Protein AF-A0A6I4HIY8-F1 (afdb_monomer_lite)

Organism: Acinetobacter baumannii (NCBI:txid470)

Sequence (78 aa):
MIDHINMDALSKFFDDIHLNKSEYIYIKAQGEWAFKTQDQSALLAYIVLTGSVYIQINTVEKIIAKAGDIILIPSGKA

Radius of gyration: 13.6 Å; chains: 1; bounding box: 38×22×32 Å

Structure (mmCIF, N/CA/C/O backbone):
data_AF-A0A6I4HIY8-F1
#
_entry.id   AF-A0A6I4HIY8-F1
#
loop_
_atom_site.group_PDB
_atom_site.id
_atom_site.type_symbol
_atom_site.label_atom_id
_atom_site.label_alt_id
_atom_site.label_comp_id
_atom_site.label_asym_id
_atom_site.label_entity_id
_atom_site.label_seq_id
_atom_site.pdbx_PDB_ins_code
_atom_site.Cartn_x
_atom_site.Cartn_y
_atom_site.Cartn_z
_atom_site.occupancy
_atom_site.B_iso_or_equiv
_atom_site.auth_seq_id
_atom_site.auth_comp_id
_atom_site.auth_asym_id
_atom_site.auth_atom_id
_atom_site.pdbx_PDB_model_num
ATOM 1 N N . MET A 1 1 ? -19.676 -14.628 -5.504 1.00 35.69 1 MET A N 1
ATOM 2 C CA . MET A 1 1 ? -19.562 -13.738 -6.672 1.00 35.69 1 MET A CA 1
ATOM 3 C C . MET A 1 1 ? -18.622 -12.630 -6.248 1.00 35.69 1 MET A C 1
ATOM 5 O O . MET A 1 1 ? -19.034 -11.748 -5.514 1.00 35.69 1 MET A O 1
ATOM 9 N N . ILE A 1 2 ? -17.325 -12.820 -6.495 1.00 40.47 2 ILE A N 1
ATOM 10 C CA . ILE A 1 2 ? -16.329 -11.779 -6.231 1.00 40.47 2 ILE A CA 1
ATOM 11 C C . ILE A 1 2 ? -16.478 -10.833 -7.410 1.00 40.47 2 ILE A C 1
ATOM 13 O O . ILE A 1 2 ? -16.296 -11.269 -8.546 1.00 40.47 2 ILE A O 1
ATOM 17 N N . ASP A 1 3 ? -16.920 -9.608 -7.145 1.00 45.47 3 ASP A N 1
ATOM 18 C CA . ASP A 1 3 ? -17.013 -8.583 -8.172 1.00 45.47 3 ASP A CA 1
ATOM 19 C C . ASP A 1 3 ? -15.673 -8.497 -8.897 1.00 45.47 3 ASP A C 1
ATOM 21 O O . ASP A 1 3 ? -14.615 -8.386 -8.271 1.00 45.47 3 ASP A O 1
ATOM 25 N N . HIS A 1 4 ? -15.740 -8.582 -10.225 1.00 46.69 4 HIS A N 1
ATOM 26 C CA . HIS A 1 4 ? -14.686 -8.151 -11.127 1.00 46.69 4 HIS A CA 1
ATOM 27 C C . HIS A 1 4 ? -14.423 -6.660 -10.850 1.00 46.69 4 HIS A C 1
ATOM 29 O O . HIS A 1 4 ? -14.862 -5.785 -11.594 1.00 46.69 4 HIS A O 1
ATOM 35 N N . ILE A 1 5 ? -13.682 -6.339 -9.786 1.00 50.94 5 ILE A N 1
ATOM 36 C CA . ILE A 1 5 ? -12.771 -5.201 -9.853 1.00 50.94 5 ILE A CA 1
ATOM 37 C C . ILE A 1 5 ? -11.939 -5.513 -11.083 1.00 50.94 5 ILE A C 1
ATOM 39 O O . ILE A 1 5 ? -11.237 -6.521 -11.108 1.00 50.94 5 ILE A O 1
ATOM 43 N N . ASN A 1 6 ? -12.186 -4.739 -12.133 1.00 50.78 6 ASN A N 1
ATOM 44 C CA . ASN A 1 6 ? -11.757 -4.987 -13.494 1.00 50.78 6 ASN A CA 1
ATOM 45 C C . ASN A 1 6 ? -10.263 -5.333 -13.500 1.00 50.78 6 ASN A C 1
ATOM 47 O O . ASN A 1 6 ? -9.421 -4.439 -13.408 1.00 50.78 6 ASN A O 1
ATOM 51 N N . MET A 1 7 ? -9.951 -6.633 -13.525 1.00 52.91 7 MET A N 1
ATOM 52 C CA . MET A 1 7 ? -8.586 -7.157 -13.479 1.00 52.91 7 MET A CA 1
ATOM 53 C C . MET A 1 7 ? -7.765 -6.502 -14.599 1.00 52.91 7 MET A C 1
ATOM 55 O O . MET A 1 7 ? -6.611 -6.159 -14.397 1.00 52.91 7 MET A O 1
ATOM 59 N N . ASP A 1 8 ? -8.438 -6.155 -15.697 1.00 62.41 8 ASP A N 1
ATOM 60 C CA . ASP A 1 8 ? -7.928 -5.422 -16.849 1.00 62.41 8 ASP A CA 1
ATOM 61 C C . ASP A 1 8 ? -7.413 -4.016 -16.519 1.00 62.41 8 ASP A C 1
ATOM 63 O O . ASP A 1 8 ? -6.395 -3.604 -17.059 1.00 62.41 8 ASP A O 1
ATOM 67 N N . ALA A 1 9 ? -8.075 -3.253 -15.644 1.00 64.12 9 ALA A N 1
ATOM 68 C CA . ALA A 1 9 ? -7.657 -1.881 -15.342 1.00 64.12 9 ALA A CA 1
ATOM 69 C C . ALA A 1 9 ? -6.404 -1.859 -14.463 1.00 64.12 9 ALA A C 1
ATOM 71 O O . ALA A 1 9 ? -5.507 -1.042 -14.668 1.00 64.12 9 ALA A O 1
ATOM 72 N N . LEU A 1 10 ? -6.341 -2.779 -13.501 1.00 65.56 10 LEU A N 1
ATOM 73 C CA . LEU A 1 10 ? -5.208 -2.886 -12.601 1.00 65.56 10 LEU A CA 1
ATOM 74 C C . LEU A 1 10 ? -4.007 -3.550 -13.285 1.00 65.56 10 LEU A C 1
ATOM 76 O O . LEU A 1 10 ? -2.896 -3.039 -13.181 1.00 65.56 10 LEU A O 1
ATOM 80 N N . SER A 1 11 ? -4.234 -4.622 -14.047 1.00 61.75 11 SER A N 1
ATOM 81 C CA . SER A 1 11 ? -3.203 -5.233 -14.890 1.00 61.75 11 SER A CA 1
ATOM 82 C C . SER A 1 11 ? -2.648 -4.234 -15.904 1.00 61.75 11 SER A C 1
ATOM 84 O O . SER A 1 11 ? -1.435 -4.106 -16.003 1.00 61.75 11 SER A O 1
ATOM 86 N N . LYS A 1 12 ? -3.502 -3.444 -16.569 1.00 68.19 12 LYS A N 1
ATOM 87 C CA . LYS A 1 12 ? -3.051 -2.419 -17.521 1.00 68.19 12 LYS A CA 1
ATOM 88 C C . LYS A 1 12 ? -2.254 -1.296 -16.856 1.00 68.19 12 LYS A C 1
ATOM 90 O O . LYS A 1 12 ? -1.238 -0.879 -17.394 1.00 68.19 12 LYS A O 1
ATOM 95 N N . PHE A 1 13 ? -2.672 -0.839 -15.674 1.00 70.38 13 PHE A N 1
ATOM 96 C CA . PHE A 1 13 ? -1.896 0.125 -14.890 1.00 70.38 13 PHE A CA 1
ATOM 97 C C . PHE A 1 13 ? -0.498 -0.414 -14.552 1.00 70.38 13 PHE A C 1
ATOM 99 O O . PHE A 1 13 ? 0.482 0.317 -14.654 1.00 70.38 13 PHE A O 1
ATOM 106 N N . PHE A 1 14 ? -0.382 -1.693 -14.185 1.00 64.12 14 PHE A N 1
ATOM 107 C CA . PHE A 1 14 ? 0.914 -2.302 -13.883 1.00 64.12 14 PHE A CA 1
ATOM 108 C C . PHE A 1 14 ? 1.786 -2.537 -15.122 1.00 64.12 14 PHE A C 1
ATOM 110 O O . PHE A 1 14 ? 2.997 -2.316 -15.041 1.00 64.12 14 PHE A O 1
ATOM 117 N N . ASP A 1 15 ? 1.188 -2.915 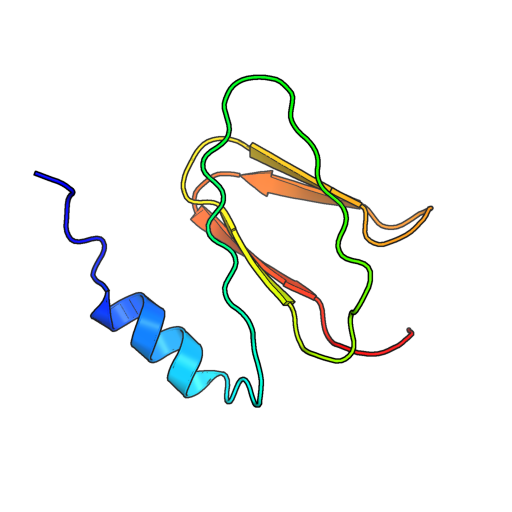-16.254 1.00 64.56 15 ASP A N 1
ATOM 118 C CA . ASP A 1 15 ? 1.884 -3.027 -17.542 1.00 64.56 15 ASP A CA 1
ATOM 119 C C . ASP A 1 15 ? 2.457 -1.667 -17.980 1.00 64.56 15 ASP A C 1
ATOM 121 O O . ASP A 1 15 ? 3.621 -1.575 -18.386 1.00 64.56 15 ASP A O 1
ATOM 125 N N . ASP A 1 16 ? 1.678 -0.592 -17.819 1.00 64.88 16 ASP A N 1
ATOM 126 C CA . ASP A 1 16 ? 2.095 0.774 -18.158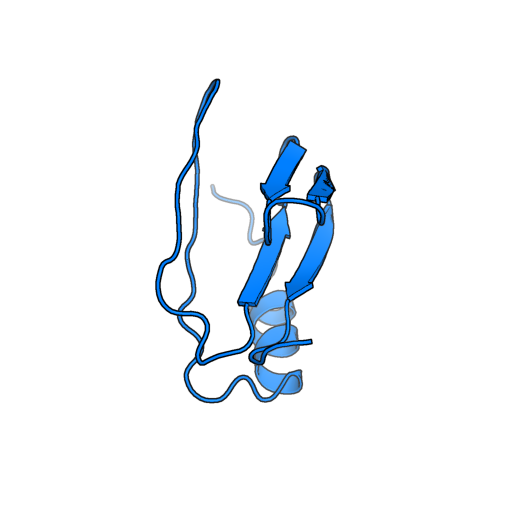 1.00 64.88 16 ASP A CA 1
ATOM 127 C C . ASP A 1 16 ? 3.247 1.277 -17.263 1.00 64.88 16 ASP A C 1
ATOM 129 O O . ASP A 1 16 ? 4.073 2.075 -17.712 1.00 64.88 16 ASP A O 1
ATOM 133 N N . ILE A 1 17 ? 3.367 0.791 -16.019 1.00 65.56 17 ILE A N 1
ATOM 134 C CA . ILE A 1 17 ? 4.423 1.218 -15.077 1.00 65.56 17 ILE A CA 1
ATOM 135 C C . ILE A 1 17 ? 5.771 0.508 -15.331 1.00 65.56 17 ILE A C 1
ATOM 137 O O . ILE A 1 17 ? 6.770 0.851 -14.703 1.00 65.56 17 ILE A O 1
ATOM 141 N N . HIS A 1 18 ? 5.874 -0.412 -16.301 1.00 60.34 18 HIS A N 1
ATOM 142 C CA . HIS A 1 18 ? 7.144 -1.068 -16.681 1.00 60.34 18 HIS A CA 1
ATOM 143 C C . HIS A 1 18 ? 7.915 -1.648 -15.474 1.00 60.34 18 HIS A C 1
ATOM 145 O O . HIS A 1 18 ? 9.142 -1.547 -15.347 1.00 60.34 18 HIS A O 1
ATOM 151 N N . LEU A 1 19 ? 7.157 -2.265 -14.568 1.00 60.97 19 LEU A N 1
ATOM 152 C CA . LEU A 1 19 ? 7.618 -2.910 -13.345 1.00 60.97 19 LEU A CA 1
ATOM 153 C C . LEU A 1 19 ? 8.457 -4.164 -13.656 1.00 60.97 19 LEU A C 1
ATOM 155 O O . LEU A 1 19 ? 7.989 -5.300 -13.606 1.00 60.97 19 LEU A O 1
ATOM 159 N N . ASN A 1 20 ? 9.725 -3.975 -14.018 1.00 49.47 20 ASN A N 1
ATOM 160 C CA . ASN A 1 20 ? 10.649 -5.080 -14.256 1.00 49.47 20 ASN A CA 1
ATOM 161 C C . ASN A 1 20 ? 10.942 -5.814 -12.930 1.00 49.47 20 ASN A C 1
ATOM 163 O O . ASN A 1 20 ? 11.579 -5.252 -12.044 1.00 49.47 20 ASN A O 1
ATOM 167 N N . LYS A 1 21 ? 10.519 -7.085 -12.830 1.00 56.09 21 LYS A N 1
ATOM 168 C CA . LYS A 1 21 ? 10.676 -7.985 -11.660 1.00 56.09 21 LYS A CA 1
ATOM 169 C C . LYS A 1 21 ? 9.875 -7.601 -10.404 1.00 56.09 21 LYS A C 1
ATOM 171 O O . LYS A 1 21 ? 10.371 -7.760 -9.292 1.00 56.09 21 LYS A O 1
ATOM 176 N N . SER A 1 22 ? 8.643 -7.128 -10.554 1.00 58.25 22 SER A N 1
ATOM 177 C CA . SER A 1 22 ? 7.794 -6.858 -9.388 1.00 58.25 22 SER A CA 1
ATOM 178 C C . SER A 1 22 ? 7.038 -8.094 -8.914 1.00 58.25 22 SER A C 1
ATOM 180 O O . SER A 1 22 ? 6.312 -8.730 -9.674 1.00 58.25 22 SER A O 1
ATOM 182 N N . GLU A 1 23 ? 7.189 -8.409 -7.630 1.00 59.97 23 GLU A N 1
ATOM 1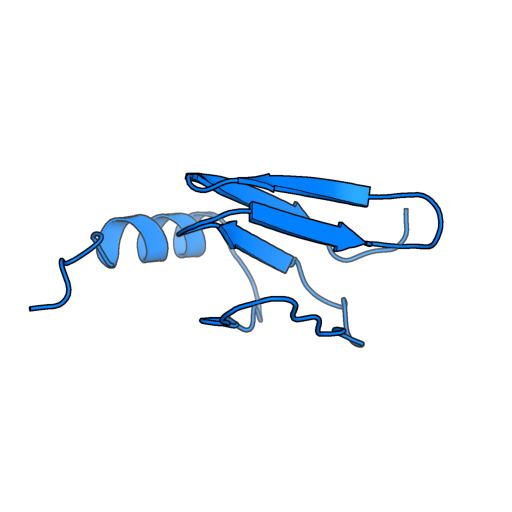83 C CA . GLU A 1 23 ? 6.356 -9.387 -6.938 1.00 59.97 23 GLU A CA 1
ATOM 184 C C . GLU A 1 23 ? 5.085 -8.707 -6.416 1.00 59.97 23 GLU A C 1
ATOM 186 O O . GLU A 1 23 ? 5.136 -7.635 -5.809 1.00 59.97 23 GLU A O 1
ATOM 191 N N .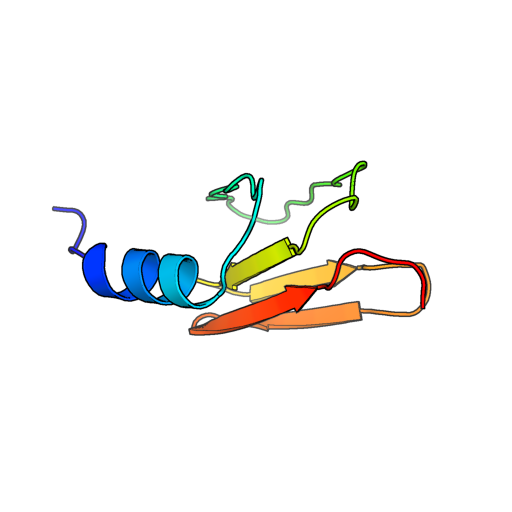 TYR A 1 24 ? 3.931 -9.334 -6.653 1.00 66.88 24 TYR A N 1
ATOM 192 C CA . TYR A 1 24 ? 2.649 -8.857 -6.145 1.00 66.88 24 TYR A CA 1
ATOM 193 C C . TYR A 1 24 ? 2.286 -9.588 -4.855 1.00 66.88 24 TYR A C 1
ATOM 195 O O . TYR A 1 24 ? 2.179 -10.815 -4.833 1.00 66.88 24 TYR A O 1
ATOM 203 N N . ILE A 1 25 ? 2.046 -8.829 -3.787 1.00 68.25 25 ILE A N 1
ATOM 204 C CA . ILE A 1 25 ? 1.608 -9.372 -2.502 1.00 68.25 25 ILE A CA 1
ATOM 205 C C . ILE A 1 25 ? 0.180 -8.896 -2.236 1.00 68.25 25 ILE A C 1
ATOM 207 O O . ILE A 1 25 ? -0.058 -7.729 -1.929 1.00 68.25 25 ILE A O 1
ATOM 211 N N . TYR A 1 26 ? -0.776 -9.820 -2.327 1.00 73.81 26 TYR A N 1
ATOM 212 C CA . TYR A 1 26 ? -2.148 -9.588 -1.884 1.00 73.81 26 TYR A CA 1
ATOM 213 C C . TYR A 1 26 ? -2.280 -9.912 -0.400 1.00 73.81 26 TYR A C 1
ATOM 215 O O . TYR A 1 26 ? -2.017 -11.042 0.015 1.00 73.81 26 TYR A O 1
ATOM 223 N N . ILE A 1 27 ? -2.740 -8.948 0.398 1.00 74.62 27 ILE A N 1
ATOM 224 C CA . ILE A 1 27 ? -2.942 -9.153 1.832 1.00 74.62 27 ILE A CA 1
ATOM 225 C C . ILE A 1 27 ? -4.389 -8.864 2.202 1.00 74.62 27 ILE A C 1
ATOM 227 O O . ILE A 1 27 ? -4.874 -7.741 2.084 1.00 74.62 27 ILE A O 1
ATOM 231 N N . LYS A 1 28 ? -5.064 -9.897 2.708 1.00 79.31 28 LYS A N 1
ATOM 232 C CA . LYS A 1 28 ? -6.373 -9.799 3.348 1.00 79.31 28 LYS A CA 1
ATOM 233 C C . LYS A 1 28 ? -6.223 -10.189 4.809 1.00 79.31 28 LYS A C 1
ATOM 235 O O . LYS A 1 28 ? -6.282 -11.366 5.153 1.00 79.31 28 LYS A O 1
ATOM 240 N N . ALA A 1 29 ? -6.015 -9.195 5.655 1.00 77.12 29 ALA A N 1
ATOM 241 C CA . ALA A 1 29 ? -5.879 -9.382 7.089 1.00 77.12 29 ALA A CA 1
ATOM 242 C C . ALA A 1 29 ? -7.114 -8.857 7.838 1.00 77.12 29 ALA A C 1
ATOM 244 O O . ALA A 1 29 ? -7.915 -8.098 7.291 1.00 77.12 29 ALA A O 1
ATOM 245 N N . GLN A 1 30 ? -7.290 -9.302 9.081 1.00 78.44 30 GLN A N 1
ATOM 246 C CA . GLN A 1 30 ? -8.380 -8.896 9.969 1.00 78.44 30 GLN A CA 1
ATOM 247 C C . GLN A 1 30 ? -7.798 -8.464 11.316 1.00 78.44 30 GLN A C 1
ATOM 249 O O . GLN A 1 30 ? -6.859 -9.092 11.800 1.00 78.44 30 GLN A O 1
ATOM 254 N N . GLY A 1 31 ? -8.377 -7.429 11.928 1.00 81.69 31 GLY A N 1
ATOM 255 C CA . GLY A 1 31 ? -7.886 -6.876 13.193 1.00 81.69 31 GLY A CA 1
ATOM 256 C C . GLY A 1 31 ? -6.548 -6.146 13.044 1.00 81.69 31 GLY A C 1
ATOM 257 O O . GLY A 1 31 ? -6.246 -5.608 11.981 1.00 81.69 31 GLY A O 1
ATOM 258 N N . GLU A 1 32 ? -5.759 -6.126 14.116 1.00 81.06 32 GLU A N 1
ATOM 259 C CA . GLU A 1 32 ? -4.415 -5.540 14.133 1.00 81.06 32 GLU A CA 1
ATOM 260 C C . GLU A 1 32 ? -3.410 -6.525 13.522 1.00 81.06 32 GLU A C 1
ATOM 262 O O . GLU A 1 32 ? -3.209 -7.626 14.039 1.00 81.06 32 GLU A O 1
ATOM 267 N N . TRP A 1 33 ? -2.776 -6.143 12.414 1.00 86.38 33 TRP A N 1
ATOM 268 C CA . TRP A 1 33 ? -1.835 -6.992 11.686 1.00 86.38 33 TRP A CA 1
ATOM 269 C C . TRP A 1 33 ? -0.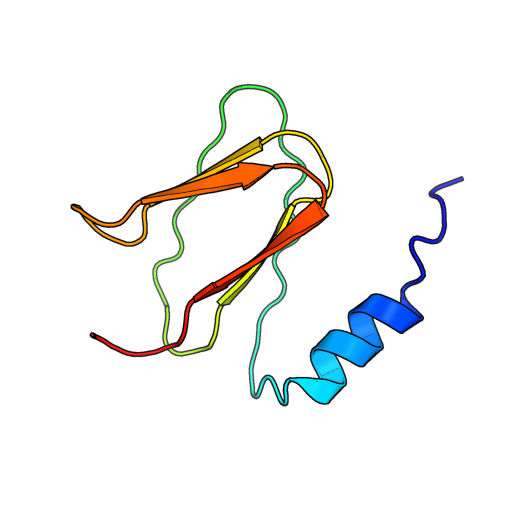640 -6.183 11.182 1.00 86.38 33 TRP A C 1
ATOM 271 O O . TRP A 1 33 ? -0.748 -4.990 10.904 1.00 86.38 33 TRP A O 1
ATOM 281 N N . ALA A 1 34 ? 0.507 -6.845 11.044 1.00 86.25 34 ALA A N 1
ATOM 282 C CA . ALA A 1 34 ? 1.715 -6.241 10.499 1.00 86.25 34 ALA A CA 1
ATOM 283 C C . ALA A 1 34 ? 2.583 -7.294 9.803 1.00 86.25 34 ALA A C 1
ATOM 285 O O . ALA A 1 34 ? 2.599 -8.463 10.187 1.00 86.25 34 ALA A O 1
ATOM 286 N N . PHE A 1 35 ? 3.338 -6.863 8.797 1.00 83.94 35 PHE A N 1
ATOM 287 C CA . PHE A 1 35 ? 4.358 -7.657 8.117 1.00 83.94 35 PHE A CA 1
ATOM 288 C C . PHE A 1 35 ? 5.542 -6.756 7.758 1.00 83.94 35 PHE A C 1
ATOM 290 O O . PHE A 1 35 ? 5.426 -5.530 7.765 1.00 83.94 35 PHE A O 1
ATOM 297 N N . LYS A 1 36 ? 6.692 -7.362 7.460 1.00 83.56 36 LYS A N 1
ATOM 298 C CA . LYS A 1 36 ? 7.911 -6.646 7.079 1.00 83.56 36 LYS A CA 1
ATOM 299 C C . LYS A 1 36 ? 8.498 -7.266 5.820 1.00 83.56 36 LYS A C 1
ATOM 301 O O . LYS A 1 36 ? 8.749 -8.468 5.794 1.00 83.56 36 LYS A O 1
ATOM 306 N N . THR A 1 37 ? 8.773 -6.442 4.818 1.00 76.56 37 THR A N 1
ATOM 307 C CA . THR A 1 37 ? 9.539 -6.828 3.629 1.00 76.56 37 THR A CA 1
ATOM 308 C C . THR A 1 37 ? 11.018 -6.497 3.856 1.00 76.56 37 THR A C 1
ATOM 310 O O . THR A 1 37 ? 11.347 -5.447 4.411 1.00 76.56 37 THR A O 1
ATOM 313 N N . GLN A 1 38 ? 11.920 -7.428 3.528 1.00 64.62 38 GLN A N 1
ATOM 314 C CA . GLN A 1 38 ? 13.368 -7.262 3.753 1.00 64.62 38 GLN A CA 1
ATOM 315 C C . GLN A 1 38 ? 14.139 -6.869 2.491 1.00 64.62 38 GLN A C 1
ATOM 317 O O . GLN A 1 38 ? 15.182 -6.232 2.610 1.00 64.62 38 GLN A O 1
ATOM 322 N N . ASP A 1 39 ? 13.628 -7.205 1.307 1.00 63.75 39 ASP A N 1
ATOM 323 C CA . ASP A 1 39 ? 14.247 -6.857 0.031 1.00 63.75 39 ASP A CA 1
ATOM 324 C C . ASP A 1 39 ? 13.440 -5.738 -0.645 1.00 63.75 39 ASP A C 1
ATOM 326 O O . ASP A 1 39 ? 12.232 -5.865 -0.842 1.00 63.75 39 ASP A O 1
ATOM 330 N N . GLN A 1 40 ? 14.099 -4.613 -0.932 1.00 63.62 40 GLN A N 1
ATOM 331 C CA . GLN A 1 40 ? 13.533 -3.456 -1.643 1.00 63.62 40 GLN A CA 1
ATOM 332 C C . GLN A 1 40 ? 14.364 -3.130 -2.893 1.00 63.62 40 GLN A C 1
ATOM 334 O O . GLN A 1 40 ? 14.538 -1.971 -3.269 1.00 63.62 40 GLN A O 1
ATOM 339 N N . SER A 1 41 ? 14.926 -4.156 -3.533 1.00 65.19 41 SER A N 1
ATOM 340 C CA . SER A 1 41 ? 15.664 -4.008 -4.792 1.00 65.19 41 SER A CA 1
ATOM 341 C C . SER A 1 41 ? 14.784 -3.606 -5.989 1.00 65.19 41 SER A C 1
ATOM 343 O O . SER A 1 41 ? 15.328 -3.284 -7.044 1.00 65.19 41 SER A O 1
ATOM 345 N N . ALA A 1 42 ? 13.454 -3.562 -5.826 1.00 70.69 42 ALA A N 1
ATOM 346 C CA . ALA A 1 42 ? 12.472 -3.188 -6.848 1.00 70.69 42 ALA A CA 1
ATOM 347 C C . ALA A 1 42 ? 11.404 -2.200 -6.323 1.00 70.69 42 ALA A C 1
ATOM 349 O O . ALA A 1 42 ? 11.222 -2.051 -5.113 1.00 70.69 42 ALA A O 1
ATOM 350 N N . LEU A 1 43 ? 10.720 -1.504 -7.245 1.00 75.38 43 LEU A N 1
ATOM 351 C CA . LEU A 1 43 ? 9.600 -0.602 -6.940 1.00 75.38 43 LEU A CA 1
ATOM 352 C C . LEU A 1 43 ? 8.485 -1.384 -6.233 1.00 75.38 43 LEU A C 1
ATOM 354 O O . LEU A 1 43 ? 7.993 -2.381 -6.768 1.00 75.38 43 LEU A O 1
ATOM 358 N N . LEU A 1 44 ? 8.060 -0.908 -5.060 1.00 79.19 44 LEU A N 1
ATOM 359 C CA . LEU A 1 44 ? 6.906 -1.453 -4.348 1.00 79.19 44 LEU A CA 1
ATOM 360 C C . LEU A 1 44 ? 5.662 -0.628 -4.667 1.00 79.19 44 LEU A C 1
ATOM 362 O O . LEU A 1 44 ? 5.669 0.593 -4.527 1.00 79.19 44 LEU A O 1
ATOM 366 N N . ALA A 1 45 ? 4.581 -1.303 -5.047 1.00 79.81 45 ALA A N 1
ATOM 367 C CA . ALA A 1 45 ? 3.282 -0.689 -5.282 1.00 79.81 45 ALA A CA 1
ATOM 368 C C . ALA A 1 45 ? 2.244 -1.292 -4.327 1.00 79.81 45 ALA A C 1
ATOM 370 O O . ALA A 1 45 ? 1.908 -2.472 -4.430 1.00 79.81 45 ALA A O 1
ATOM 371 N N . TYR A 1 46 ? 1.728 -0.485 -3.403 1.00 83.56 46 TYR A N 1
ATOM 372 C CA . TYR A 1 46 ? 0.641 -0.864 -2.504 1.00 83.56 46 TYR A CA 1
ATOM 373 C C . TYR A 1 46 ? -0.672 -0.272 -2.984 1.00 83.56 46 TYR A C 1
ATOM 375 O O . TYR A 1 46 ? -0.739 0.899 -3.346 1.00 83.56 46 TYR A O 1
ATOM 383 N N . ILE A 1 47 ? -1.729 -1.076 -2.931 1.00 85.25 47 ILE A N 1
ATOM 384 C CA . ILE A 1 47 ? -3.085 -0.654 -3.273 1.00 85.25 47 ILE A CA 1
ATOM 385 C C . ILE A 1 47 ? -3.986 -1.035 -2.117 1.00 85.25 47 ILE A C 1
ATOM 387 O O . ILE A 1 47 ? -4.129 -2.216 -1.788 1.00 85.25 47 ILE A O 1
ATOM 391 N N . VAL A 1 48 ? -4.589 -0.036 -1.485 1.00 87.25 48 VAL A N 1
ATOM 392 C CA . VAL A 1 48 ? -5.473 -0.267 -0.346 1.00 87.25 48 VAL A CA 1
ATOM 393 C C . VAL A 1 48 ? -6.879 -0.490 -0.876 1.00 87.25 48 VAL A C 1
ATOM 395 O O . VAL A 1 48 ? -7.554 0.439 -1.308 1.00 87.25 48 VAL A O 1
ATOM 398 N N . LEU A 1 49 ? -7.336 -1.738 -0.852 1.00 85.19 49 LEU A N 1
ATOM 399 C CA . LEU A 1 49 ? -8.670 -2.080 -1.351 1.00 85.19 49 LEU A CA 1
ATOM 400 C C . LEU A 1 49 ? -9.765 -1.792 -0.318 1.00 85.19 49 LEU A C 1
ATOM 402 O O . LEU A 1 49 ? -10.865 -1.383 -0.676 1.00 85.19 49 LEU A O 1
ATOM 406 N N . THR A 1 50 ? -9.473 -1.994 0.969 1.00 87.31 50 THR A N 1
ATOM 407 C CA . THR A 1 50 ? -10.435 -1.823 2.067 1.00 87.31 50 THR A CA 1
ATOM 408 C C . THR A 1 50 ? -9.732 -1.420 3.358 1.00 87.31 50 THR A C 1
ATOM 410 O O . THR A 1 50 ? -8.625 -1.889 3.619 1.00 87.31 50 THR A O 1
ATOM 413 N N . GLY A 1 51 ? -10.406 -0.642 4.208 1.00 89.50 51 GLY A N 1
ATOM 414 C CA . GLY A 1 51 ? -9.874 -0.233 5.510 1.00 89.50 51 GLY A CA 1
ATOM 415 C C . GLY A 1 51 ? -8.764 0.811 5.394 1.00 89.50 51 GLY A C 1
ATOM 416 O O . GLY A 1 51 ? -8.784 1.645 4.485 1.00 89.50 51 GLY A O 1
ATOM 417 N N . SER A 1 52 ? -7.816 0.754 6.327 1.00 89.44 52 SER A N 1
ATOM 418 C CA . SER A 1 52 ? -6.669 1.658 6.396 1.00 89.44 52 SER A CA 1
ATOM 419 C C . SER A 1 52 ? -5.399 0.876 6.690 1.00 89.44 52 SER A C 1
ATOM 421 O O . SER A 1 52 ? -5.436 -0.147 7.374 1.00 89.44 52 SER A O 1
ATOM 423 N N . VAL A 1 53 ? -4.273 1.378 6.197 1.00 89.81 53 VAL A N 1
ATOM 424 C CA . VAL A 1 53 ? -2.948 0.810 6.437 1.00 89.81 53 VAL A CA 1
ATOM 425 C C . VAL A 1 53 ? -2.008 1.883 6.963 1.00 89.81 53 VAL A C 1
ATOM 427 O O . VAL A 1 53 ? -2.091 3.055 6.590 1.00 89.81 53 VAL A O 1
ATOM 430 N N . TYR A 1 54 ? -1.091 1.453 7.820 1.00 91.38 54 TYR A N 1
ATOM 431 C CA . TYR A 1 54 ? 0.050 2.237 8.258 1.00 91.38 54 TYR A CA 1
ATOM 432 C C . TYR A 1 54 ? 1.312 1.567 7.722 1.00 91.38 54 TYR A C 1
ATOM 434 O O . TYR A 1 54 ? 1.601 0.416 8.051 1.00 91.38 54 TYR A O 1
ATOM 442 N N . ILE A 1 55 ? 2.048 2.278 6.874 1.00 87.94 55 ILE A N 1
ATOM 443 C CA . ILE A 1 55 ? 3.282 1.793 6.260 1.00 87.94 55 ILE A CA 1
ATOM 444 C C . ILE A 1 55 ? 4.435 2.582 6.860 1.00 87.94 55 ILE A C 1
ATOM 446 O O . ILE A 1 55 ? 4.492 3.806 6.750 1.00 87.94 55 ILE A O 1
ATOM 450 N N . GLN A 1 56 ? 5.366 1.871 7.483 1.00 88.69 56 GLN A N 1
ATOM 451 C CA . GLN A 1 56 ? 6.599 2.451 7.990 1.00 88.69 56 GLN A CA 1
ATOM 452 C C . GLN A 1 56 ? 7.751 2.078 7.057 1.00 88.69 56 GLN A C 1
ATOM 454 O O . GLN A 1 56 ? 8.110 0.906 6.958 1.00 88.69 56 GLN A O 1
ATOM 459 N N . ILE A 1 57 ? 8.324 3.074 6.382 1.00 83.38 57 ILE A N 1
ATOM 460 C CA . ILE A 1 57 ? 9.417 2.874 5.417 1.00 83.38 57 ILE A CA 1
ATOM 461 C C . ILE A 1 57 ? 10.754 2.783 6.157 1.00 83.38 57 ILE A C 1
ATOM 463 O O . ILE A 1 57 ? 11.562 1.889 5.915 1.00 83.38 57 ILE A O 1
ATOM 467 N N . ASN A 1 58 ? 10.969 3.688 7.110 1.00 80.38 58 ASN A N 1
ATOM 468 C CA . ASN A 1 58 ? 12.131 3.714 7.992 1.00 80.38 58 ASN A CA 1
ATOM 469 C C . ASN A 1 58 ? 11.719 4.247 9.377 1.00 80.38 58 ASN A C 1
ATOM 471 O O . ASN A 1 58 ? 10.543 4.246 9.736 1.00 80.38 58 ASN A O 1
ATOM 475 N N . THR A 1 59 ? 12.665 4.638 10.227 1.00 81.12 59 THR A N 1
ATOM 476 C CA . THR A 1 59 ? 12.350 5.131 11.579 1.00 81.12 59 THR A CA 1
ATOM 477 C C . THR A 1 59 ? 11.591 6.462 11.589 1.00 81.12 59 THR A C 1
ATOM 479 O O . THR A 1 59 ? 10.947 6.768 12.593 1.00 81.12 59 THR A O 1
ATOM 482 N N . VAL A 1 60 ? 11.631 7.229 10.496 1.00 81.12 60 VAL A N 1
ATOM 483 C CA . VAL A 1 60 ? 11.087 8.592 10.411 1.00 81.12 60 VAL A CA 1
ATOM 484 C C . VAL A 1 60 ? 9.893 8.661 9.460 1.00 81.12 60 VAL A C 1
ATOM 486 O O . VAL A 1 60 ? 8.874 9.262 9.795 1.00 81.12 60 VAL A O 1
ATOM 489 N N . GLU A 1 61 ? 9.988 8.015 8.301 1.00 86.88 61 GLU A N 1
ATOM 490 C CA . GLU A 1 61 ? 8.992 8.096 7.237 1.00 86.88 61 GLU A CA 1
ATOM 491 C C . GLU A 1 61 ? 7.864 7.087 7.419 1.00 86.88 61 GLU A C 1
ATOM 493 O O . GLU A 1 61 ? 8.068 5.872 7.551 1.00 86.88 61 GLU A O 1
ATOM 498 N N . LYS A 1 62 ? 6.649 7.636 7.418 1.00 90.31 62 LYS A N 1
ATOM 499 C CA . LYS A 1 62 ? 5.405 6.931 7.701 1.00 90.31 62 LYS A CA 1
ATOM 500 C C . LYS A 1 62 ? 4.337 7.399 6.731 1.00 90.31 62 LYS A C 1
ATOM 502 O O . LYS A 1 62 ? 4.191 8.598 6.501 1.00 90.31 62 LYS A O 1
ATOM 507 N N . ILE A 1 63 ? 3.569 6.452 6.215 1.00 90.19 63 ILE A N 1
ATOM 508 C CA . ILE A 1 63 ? 2.447 6.706 5.318 1.00 90.19 63 ILE A CA 1
ATOM 509 C C . ILE A 1 63 ? 1.195 6.108 5.952 1.00 90.19 63 ILE A C 1
ATOM 511 O O . ILE A 1 63 ? 1.184 4.941 6.342 1.00 90.19 63 ILE A O 1
ATOM 515 N N . ILE A 1 64 ? 0.143 6.918 6.050 1.00 92.50 64 ILE A N 1
ATOM 516 C CA . ILE A 1 64 ? -1.205 6.456 6.382 1.00 92.50 64 ILE A CA 1
ATOM 517 C C . ILE A 1 64 ? -2.005 6.513 5.091 1.00 92.50 64 ILE A C 1
ATOM 519 O O . ILE A 1 64 ? -2.102 7.575 4.479 1.00 92.50 64 ILE A O 1
ATOM 523 N N . ALA A 1 65 ? -2.564 5.378 4.696 1.00 90.75 65 ALA A N 1
ATOM 524 C CA . ALA A 1 65 ? -3.375 5.263 3.497 1.00 90.75 65 ALA A CA 1
ATOM 525 C C . ALA A 1 65 ? -4.701 4.571 3.814 1.00 90.75 65 ALA A C 1
ATOM 527 O O . ALA A 1 65 ? -4.799 3.773 4.751 1.00 90.75 65 ALA A O 1
ATOM 528 N N . LYS A 1 66 ? -5.728 4.887 3.035 1.00 92.94 66 LYS A N 1
ATOM 529 C CA . LYS A 1 66 ? -7.091 4.362 3.162 1.00 92.94 66 LYS A CA 1
ATOM 530 C C . LYS A 1 66 ? -7.544 3.726 1.855 1.00 92.94 66 LYS A C 1
ATOM 532 O O . LYS A 1 66 ? -6.896 3.872 0.824 1.00 92.94 66 LYS A O 1
ATOM 537 N N . ALA A 1 67 ? -8.676 3.032 1.905 1.00 90.31 67 ALA A N 1
ATOM 538 C CA . ALA A 1 67 ? -9.295 2.428 0.731 1.00 90.31 67 ALA A CA 1
ATOM 539 C C . ALA A 1 67 ? -9.350 3.400 -0.467 1.00 90.31 67 ALA A C 1
ATOM 541 O O . ALA A 1 67 ? -9.862 4.515 -0.344 1.00 90.31 67 ALA A O 1
ATOM 542 N N . GLY A 1 68 ? -8.832 2.949 -1.610 1.00 86.06 68 GLY A N 1
ATOM 543 C CA . GLY A 1 68 ? -8.704 3.716 -2.849 1.00 86.06 68 GLY A CA 1
ATOM 544 C C . GLY A 1 68 ? -7.315 4.316 -3.093 1.00 86.06 68 GLY A C 1
ATOM 545 O O . GLY A 1 68 ? -7.014 4.654 -4.235 1.00 86.06 68 GLY A O 1
ATOM 546 N N . ASP A 1 69 ? -6.458 4.412 -2.074 1.00 87.69 69 ASP A N 1
ATOM 547 C CA . ASP A 1 69 ? -5.113 4.965 -2.234 1.00 87.69 69 ASP A CA 1
ATOM 548 C C . ASP A 1 69 ? -4.157 3.957 -2.897 1.00 87.69 69 ASP A C 1
ATOM 550 O O . ASP A 1 69 ? -4.162 2.756 -2.593 1.00 87.69 69 ASP A O 1
ATOM 554 N N . ILE A 1 70 ? -3.291 4.481 -3.770 1.00 85.69 70 ILE A N 1
ATOM 555 C CA . ILE A 1 70 ? -2.162 3.766 -4.375 1.00 85.69 70 ILE A CA 1
ATOM 556 C C . ILE A 1 70 ? -0.871 4.420 -3.883 1.00 85.69 70 ILE A C 1
ATOM 558 O O . ILE A 1 70 ? -0.697 5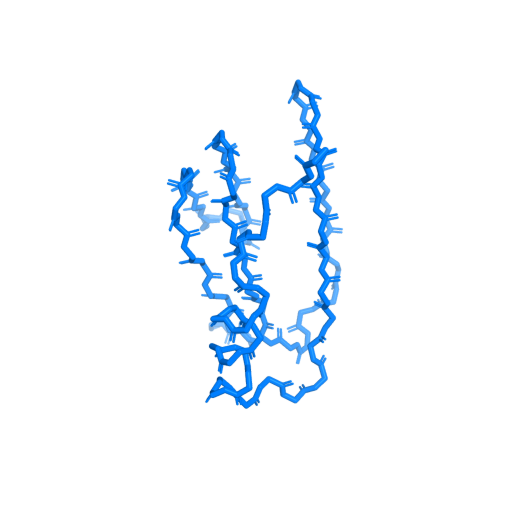.633 -4.000 1.00 85.69 70 ILE A O 1
ATOM 562 N N . ILE A 1 71 ? 0.042 3.616 -3.345 1.00 86.50 71 ILE A N 1
ATOM 563 C CA . ILE A 1 71 ? 1.322 4.059 -2.794 1.00 86.50 71 ILE A CA 1
ATOM 564 C C . ILE A 1 71 ? 2.439 3.410 -3.598 1.00 86.50 71 ILE A C 1
ATOM 566 O O . ILE A 1 71 ? 2.507 2.187 -3.687 1.00 86.50 71 ILE A O 1
ATOM 570 N N . LEU A 1 72 ? 3.326 4.229 -4.154 1.00 82.62 72 LEU A N 1
ATOM 571 C CA . LEU A 1 72 ? 4.508 3.784 -4.886 1.00 82.62 72 LEU A CA 1
ATOM 572 C C . LEU A 1 72 ? 5.755 4.131 -4.069 1.00 82.62 72 LEU A C 1
ATOM 574 O O . LEU A 1 72 ? 5.984 5.300 -3.766 1.00 82.62 72 LEU A O 1
ATOM 578 N N . ILE A 1 73 ? 6.547 3.123 -3.706 1.00 81.12 73 ILE A N 1
ATOM 579 C CA . ILE A 1 73 ? 7.799 3.282 -2.958 1.00 81.12 73 ILE A CA 1
ATOM 580 C C . ILE A 1 73 ? 8.958 2.854 -3.864 1.00 81.12 73 ILE A C 1
ATOM 582 O O . ILE A 1 73 ? 9.117 1.652 -4.100 1.00 81.12 73 ILE A O 1
ATOM 586 N N . PRO A 1 74 ? 9.740 3.805 -4.407 1.00 75.69 74 PRO A N 1
ATOM 587 C CA . PRO A 1 74 ? 10.809 3.508 -5.356 1.00 75.69 74 PRO A CA 1
ATOM 588 C C . PRO A 1 74 ? 11.910 2.646 -4.734 1.00 75.69 74 PRO A C 1
ATOM 590 O O . PRO A 1 74 ? 12.243 2.799 -3.561 1.00 75.69 74 PRO A O 1
ATOM 593 N N . SER A 1 75 ? 12.511 1.768 -5.542 1.00 71.69 75 SER A N 1
ATOM 594 C CA . SER A 1 75 ? 13.732 1.060 -5.155 1.00 71.69 75 SER A CA 1
ATOM 595 C C . SER A 1 75 ? 14.917 2.010 -5.143 1.00 71.69 75 SER A C 1
ATOM 597 O O . SER A 1 75 ? 15.205 2.662 -6.149 1.00 71.69 75 SER A O 1
ATOM 599 N N . GLY A 1 76 ? 15.644 2.027 -4.036 1.00 60.88 76 GLY A N 1
ATOM 600 C CA . GLY A 1 76 ? 16.837 2.844 -3.866 1.00 60.88 76 GLY A CA 1
ATOM 601 C C . GLY A 1 76 ? 16.881 3.467 -2.481 1.00 60.88 76 GLY A C 1
ATOM 602 O O . GLY A 1 76 ? 15.867 3.587 -1.799 1.00 60.88 76 GLY A O 1
ATOM 603 N N . LYS A 1 77 ? 18.080 3.847 -2.043 1.00 50.62 77 LYS A N 1
ATOM 604 C CA . LYS A 1 77 ? 18.211 4.732 -0.885 1.00 50.62 77 LYS A CA 1
ATOM 605 C C . LYS A 1 77 ? 17.933 6.160 -1.349 1.00 50.62 77 LYS A C 1
ATOM 607 O O . LYS A 1 77 ? 18.437 6.543 -2.404 1.00 50.62 77 LYS A O 1
ATOM 612 N N . ALA A 1 78 ? 17.154 6.903 -0.564 1.00 46.34 78 ALA A N 1
ATOM 613 C CA . ALA A 1 78 ? 17.214 8.361 -0.585 1.00 46.34 78 ALA A CA 1
ATOM 614 C C . ALA A 1 78 ? 18.642 8.837 -0.269 1.00 46.34 78 ALA A C 1
ATOM 616 O O . ALA A 1 78 ? 19.328 8.146 0.529 1.00 46.34 78 ALA A O 1
#

InterPro domains:
  IPR011051 RmlC-like cupin domain superfamily [SSF51182] (46-76)

Foldseek 3Di:
DPDCPPPVVVVVVVVVVVFDDDDDDDDDDDDDDDDDDDDLQTKDKDAAQAAWDWDDPDPPDIDIDHHGDIDIDGRDDD

pLDDT: mean 73.33, std 14.3, range [35.69, 92.94]

Secondary structure (DSSP, 8-state):
------HHHHHHHHHHTT-TTPPP------SS--------SS-EEEE--SSEEEEESSSS-EEEEETT-EEEE-SS--